Protein AF-A0A139PZC2-F1 (afdb_monomer_lite)

Sequence (50 aa):
MQCHRSFLINPANVVRLDKKEKLLYFPNGGSCMIARYKVREVSEAINNLH

Structure (mmCIF, N/CA/C/O backbone):
data_AF-A0A139PZC2-F1
#
_entry.id   AF-A0A139PZC2-F1
#
loop_
_atom_site.group_PDB
_atom_site.id
_atom_site.type_symbol
_atom_site.label_atom_id
_atom_site.label_alt_id
_atom_site.label_comp_id
_atom_site.label_asym_id
_atom_site.label_entity_id
_atom_site.label_seq_id
_atom_site.pdbx_PDB_ins_code
_atom_site.Cartn_x
_atom_site.Cartn_y
_atom_site.Cartn_z
_atom_site.occup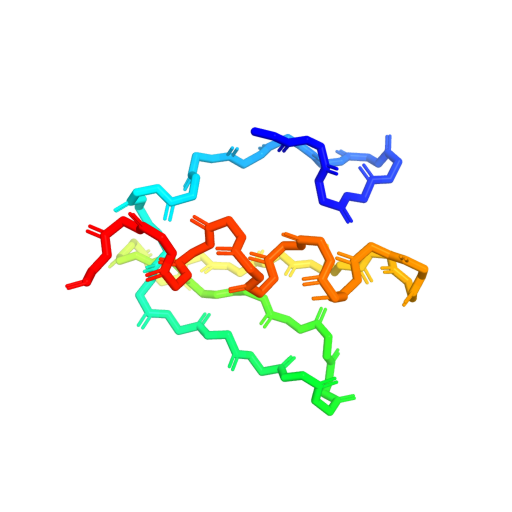ancy
_atom_site.B_iso_or_equiv
_atom_site.auth_seq_id
_atom_site.auth_comp_id
_atom_site.auth_asym_id
_atom_site.auth_atom_id
_atom_site.pdbx_PDB_model_num
ATOM 1 N N . MET A 1 1 ? 2.553 6.100 -6.825 1.00 90.19 1 MET A N 1
ATOM 2 C CA . MET A 1 1 ? 2.843 7.025 -5.704 1.00 90.19 1 MET A CA 1
ATOM 3 C C . MET A 1 1 ? 4.134 6.624 -5.007 1.00 90.19 1 MET A C 1
ATOM 5 O O . MET A 1 1 ? 4.484 5.447 -5.016 1.00 90.19 1 MET A O 1
ATOM 9 N N . GLN A 1 2 ? 4.843 7.572 -4.397 1.00 95.62 2 GLN A N 1
ATOM 10 C CA . GLN A 1 2 ? 6.062 7.272 -3.641 1.00 95.62 2 GLN A CA 1
ATOM 11 C C . GLN A 1 2 ? 5.689 6.874 -2.208 1.00 95.62 2 GLN A C 1
ATOM 13 O O . GLN A 1 2 ? 5.350 7.750 -1.419 1.00 95.62 2 GLN A O 1
ATOM 18 N N . CYS A 1 3 ? 5.764 5.587 -1.854 1.00 95.62 3 CYS A N 1
ATOM 19 C CA . CYS A 1 3 ? 5.442 5.095 -0.503 1.00 95.62 3 CYS A CA 1
ATOM 20 C C . CYS A 1 3 ? 6.640 5.149 0.463 1.00 95.62 3 CYS A C 1
ATOM 22 O O . CYS A 1 3 ? 6.464 5.190 1.680 1.00 95.62 3 CYS A O 1
ATOM 24 N N . HIS A 1 4 ? 7.863 5.195 -0.066 1.00 96.25 4 HIS A N 1
ATOM 25 C CA . HIS A 1 4 ? 9.113 5.302 0.683 1.00 96.25 4 HIS A CA 1
ATOM 26 C C . HIS A 1 4 ? 10.135 6.094 -0.141 1.00 96.25 4 HIS A C 1
ATOM 28 O O . HIS A 1 4 ? 10.016 6.166 -1.361 1.0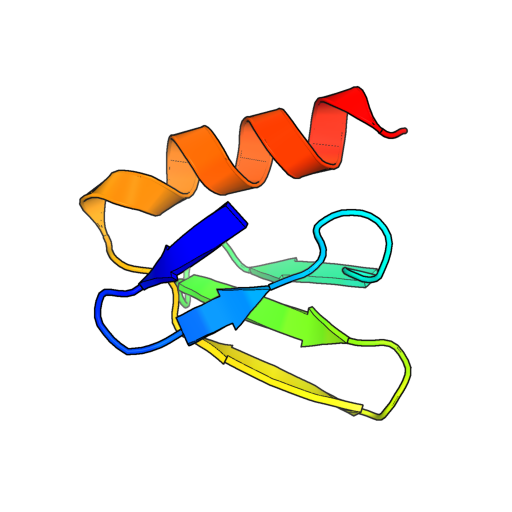0 96.25 4 HIS A O 1
ATOM 34 N N . ARG A 1 5 ? 11.176 6.657 0.489 1.00 94.31 5 ARG A N 1
ATOM 35 C CA . ARG A 1 5 ? 12.213 7.428 -0.232 1.00 94.31 5 ARG A CA 1
ATOM 36 C C . ARG A 1 5 ? 12.878 6.642 -1.371 1.00 94.31 5 ARG A C 1
ATOM 38 O O . ARG A 1 5 ? 13.312 7.240 -2.345 1.00 94.31 5 ARG A O 1
ATOM 45 N N . SER A 1 6 ? 12.924 5.316 -1.242 1.00 95.44 6 SER A N 1
ATOM 46 C CA . SER A 1 6 ? 13.533 4.399 -2.214 1.00 95.44 6 SER A CA 1
ATOM 47 C C . SER A 1 6 ? 12.525 3.687 -3.119 1.00 95.44 6 SER A C 1
ATOM 49 O O . SER A 1 6 ? 12.949 2.920 -3.973 1.00 95.44 6 SER A O 1
ATOM 51 N N . PHE A 1 7 ? 11.213 3.879 -2.925 1.00 94.38 7 PHE A N 1
ATOM 52 C CA . PHE A 1 7 ? 10.201 3.050 -3.584 1.00 94.38 7 PHE A CA 1
ATOM 53 C C . PHE A 1 7 ? 9.038 3.868 -4.152 1.00 94.38 7 PHE A C 1
ATOM 55 O O . PHE A 1 7 ? 8.408 4.679 -3.462 1.00 94.38 7 PHE A O 1
ATOM 62 N N . LEU A 1 8 ? 8.727 3.590 -5.418 1.00 95.31 8 LEU A N 1
ATOM 63 C CA . LEU A 1 8 ? 7.537 4.043 -6.125 1.00 95.31 8 LEU A CA 1
ATOM 64 C C . LEU A 1 8 ? 6.663 2.821 -6.415 1.00 95.31 8 LEU A C 1
ATOM 66 O O . LEU A 1 8 ? 7.154 1.821 -6.930 1.00 95.31 8 LEU A O 1
ATOM 70 N N . ILE A 1 9 ? 5.378 2.901 -6.084 1.00 94.75 9 ILE A N 1
ATOM 71 C CA . ILE A 1 9 ? 4.431 1.792 -6.238 1.00 94.75 9 ILE A CA 1
ATOM 72 C C . ILE A 1 9 ? 3.218 2.210 -7.070 1.00 94.75 9 ILE A C 1
ATOM 74 O O . ILE A 1 9 ? 2.859 3.393 -7.100 1.00 94.75 9 ILE A O 1
ATOM 78 N N . ASN A 1 10 ? 2.561 1.237 -7.699 1.00 94.88 10 ASN A N 1
ATOM 79 C CA . ASN A 1 10 ? 1.220 1.400 -8.256 1.00 94.88 10 ASN A CA 1
ATOM 80 C C . ASN A 1 10 ? 0.176 0.997 -7.193 1.00 94.88 10 ASN A C 1
ATOM 82 O O . ASN A 1 10 ? 0.099 -0.194 -6.888 1.00 94.88 10 ASN A O 1
ATOM 86 N N . PRO A 1 11 ? -0.617 1.933 -6.630 1.00 93.50 11 PRO A N 1
ATOM 87 C CA . PRO A 1 11 ? -1.601 1.616 -5.593 1.00 93.50 11 PRO A CA 1
ATOM 88 C C . PRO A 1 11 ? -2.695 0.646 -6.062 1.00 93.50 11 PRO A C 1
ATOM 90 O O . PRO A 1 11 ? -3.144 -0.165 -5.264 1.00 93.50 11 PRO A O 1
ATOM 93 N N . ALA A 1 12 ? -3.049 0.651 -7.354 1.00 93.94 12 ALA A N 1
ATOM 94 C CA . ALA A 1 12 ? -4.050 -0.262 -7.919 1.00 93.94 12 ALA A CA 1
ATOM 95 C C . ALA A 1 12 ? -3.597 -1.734 -7.944 1.00 93.94 12 ALA A C 1
ATOM 97 O O . ALA A 1 12 ? -4.419 -2.636 -8.029 1.00 93.94 12 ALA A O 1
ATOM 98 N N . ASN A 1 13 ? -2.286 -1.984 -7.849 1.00 93.75 13 ASN A N 1
ATOM 99 C CA . ASN A 1 13 ? -1.720 -3.334 -7.815 1.00 93.75 13 ASN A CA 1
ATOM 100 C C . ASN A 1 13 ? -1.415 -3.804 -6.384 1.00 93.75 13 ASN A C 1
ATOM 102 O O . ASN A 1 13 ? -0.739 -4.816 -6.208 1.00 93.75 13 ASN A O 1
ATOM 106 N N . VAL A 1 14 ? -1.837 -3.070 -5.354 1.00 94.44 14 VAL A N 1
ATOM 107 C CA . VAL A 1 14 ? -1.640 -3.484 -3.962 1.00 94.44 14 VAL A CA 1
ATOM 108 C C . VAL A 1 14 ? -2.789 -4.396 -3.555 1.00 94.44 14 VAL A C 1
ATOM 110 O O . VAL A 1 14 ? -3.942 -3.989 -3.580 1.00 94.44 14 VAL A O 1
ATOM 113 N N . VAL A 1 15 ? -2.471 -5.617 -3.124 1.00 95.00 15 VAL A N 1
ATOM 114 C CA . VAL A 1 15 ? -3.482 -6.589 -2.662 1.00 95.00 15 VAL A CA 1
ATOM 115 C C . VAL A 1 15 ? -3.666 -6.573 -1.151 1.00 95.00 15 VAL A C 1
ATOM 117 O O . VAL A 1 15 ? -4.714 -6.959 -0.642 1.00 95.00 15 VAL A O 1
ATOM 120 N N . ARG A 1 16 ? -2.641 -6.146 -0.405 1.00 93.94 16 ARG A N 1
ATOM 121 C CA . ARG A 1 16 ? -2.690 -6.087 1.056 1.00 93.94 16 ARG A CA 1
ATOM 122 C C . ARG A 1 16 ? -1.762 -5.010 1.596 1.00 93.94 16 ARG A C 1
ATOM 124 O O . ARG A 1 16 ? -0.623 -4.867 1.152 1.00 93.94 16 ARG A O 1
ATOM 131 N N . LEU A 1 17 ? -2.248 -4.311 2.615 1.00 93.62 17 LEU A N 1
ATOM 132 C CA . LEU A 1 17 ? -1.509 -3.331 3.399 1.00 93.62 17 LEU A CA 1
ATOM 133 C C . LEU A 1 17 ? -1.443 -3.793 4.859 1.00 93.62 17 LEU A C 1
ATOM 135 O O . LEU A 1 17 ? -2.476 -3.952 5.506 1.00 93.62 17 LEU A O 1
ATOM 139 N N . ASP A 1 18 ? -0.238 -3.951 5.396 1.00 94.88 18 ASP A N 1
ATOM 140 C CA . ASP A 1 18 ? -0.002 -4.123 6.827 1.00 94.88 18 ASP A CA 1
ATOM 141 C C . ASP A 1 18 ? 0.464 -2.796 7.433 1.00 94.88 18 ASP A C 1
ATOM 143 O O . ASP A 1 18 ? 1.595 -2.353 7.227 1.00 94.88 18 ASP A O 1
ATOM 147 N N . LYS A 1 19 ? -0.421 -2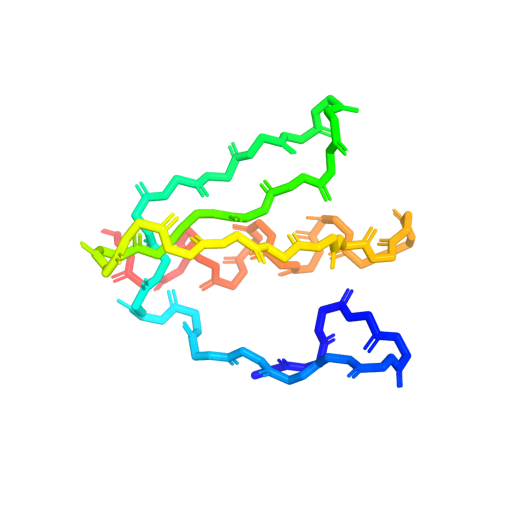.137 8.185 1.00 92.56 19 LYS A N 1
ATOM 148 C CA . LYS A 1 19 ? -0.131 -0.839 8.816 1.00 92.56 19 LYS A CA 1
ATOM 149 C C . LYS A 1 19 ? 0.785 -0.959 10.035 1.00 92.56 19 LYS A C 1
ATOM 151 O O . LYS A 1 19 ? 1.455 0.018 10.372 1.00 92.56 19 LYS A O 1
ATOM 156 N N . LYS A 1 20 ? 0.808 -2.121 10.698 1.00 93.25 20 LYS A N 1
ATOM 157 C CA . LYS A 1 20 ? 1.613 -2.357 11.902 1.00 93.25 20 LYS A CA 1
ATOM 158 C C . LYS A 1 20 ? 3.075 -2.542 11.510 1.00 93.25 20 LYS A C 1
ATOM 160 O O . LYS A 1 20 ? 3.932 -1.793 11.980 1.00 93.25 20 LYS A O 1
ATOM 165 N N . GLU A 1 21 ? 3.313 -3.447 10.566 1.00 95.38 21 GLU A N 1
ATOM 166 C CA . GLU A 1 21 ? 4.646 -3.736 10.025 1.00 95.38 21 GLU A CA 1
ATOM 167 C C . GLU A 1 21 ? 5.069 -2.750 8.922 1.00 95.38 21 GLU A C 1
ATOM 169 O O . GLU A 1 21 ? 6.236 -2.695 8.544 1.00 95.38 21 GLU A O 1
ATOM 174 N N . LYS A 1 22 ? 4.139 -1.911 8.440 1.00 95.81 22 LYS A N 1
ATOM 175 C CA . LYS A 1 22 ? 4.354 -0.888 7.395 1.00 95.81 22 LYS A CA 1
ATOM 176 C C . LYS A 1 22 ? 4.836 -1.525 6.093 1.00 95.81 22 LYS A C 1
ATOM 178 O O . LYS A 1 22 ? 5.746 -1.015 5.438 1.00 95.81 22 LYS A O 1
ATOM 183 N N . LEU A 1 23 ? 4.202 -2.637 5.733 1.00 96.62 23 LEU A N 1
ATOM 184 C CA . LEU A 1 23 ? 4.498 -3.434 4.550 1.00 96.62 23 LEU A CA 1
ATOM 185 C C . LEU A 1 23 ? 3.311 -3.441 3.589 1.00 96.62 23 LEU A C 1
ATOM 187 O O . LEU A 1 23 ? 2.151 -3.541 3.985 1.00 96.62 23 LEU A O 1
ATOM 191 N N . LEU A 1 24 ? 3.629 -3.360 2.307 1.00 95.50 24 LEU A N 1
ATOM 192 C CA . LEU A 1 24 ? 2.715 -3.567 1.193 1.00 95.50 24 LEU A CA 1
ATOM 193 C C . LEU A 1 24 ? 3.005 -4.915 0.561 1.00 95.50 24 LEU A C 1
ATOM 195 O O . LEU A 1 24 ? 4.170 -5.298 0.475 1.00 95.50 24 LEU A O 1
ATOM 199 N N . TYR A 1 25 ? 1.967 -5.567 0.055 1.00 96.56 25 TYR A N 1
ATOM 200 C CA . TYR A 1 25 ? 2.078 -6.805 -0.703 1.00 96.56 25 TYR A CA 1
ATOM 201 C C . TYR A 1 25 ? 1.429 -6.648 -2.077 1.00 96.56 25 TYR A C 1
ATOM 203 O O . TYR A 1 25 ? 0.377 -6.014 -2.220 1.00 96.56 25 TYR A O 1
ATOM 211 N N . PHE A 1 26 ? 2.064 -7.252 -3.074 1.00 95.81 26 PHE A N 1
ATOM 212 C CA . PHE A 1 26 ? 1.672 -7.237 -4.480 1.00 95.81 26 PHE A CA 1
ATOM 213 C C . PHE A 1 26 ? 1.222 -8.638 -4.928 1.00 95.81 26 PHE A C 1
ATOM 215 O O . PHE A 1 26 ? 1.623 -9.635 -4.323 1.00 95.81 26 PHE A O 1
ATOM 222 N N . PRO A 1 27 ? 0.421 -8.754 -6.003 1.00 95.44 27 PRO A N 1
ATOM 223 C CA . PRO A 1 27 ? -0.107 -10.038 -6.472 1.00 95.44 27 PRO A CA 1
ATOM 224 C C . PRO A 1 27 ? 0.983 -11.001 -6.961 1.00 95.44 27 PRO A C 1
ATOM 226 O O . PRO A 1 27 ? 0.775 -12.207 -6.978 1.00 95.44 27 PRO A O 1
ATOM 229 N N . ASN A 1 28 ? 2.164 -10.490 -7.315 1.00 94.69 28 ASN A N 1
ATOM 230 C CA . ASN A 1 28 ? 3.322 -11.299 -7.700 1.00 94.69 28 ASN A CA 1
ATOM 231 C C . ASN A 1 28 ? 4.091 -11.894 -6.500 1.00 94.69 28 ASN A C 1
ATOM 233 O O . ASN A 1 28 ? 5.182 -12.425 -6.686 1.00 94.69 28 ASN A O 1
ATOM 237 N N . GLY A 1 29 ? 3.574 -11.756 -5.274 1.00 94.44 29 GLY A N 1
ATOM 2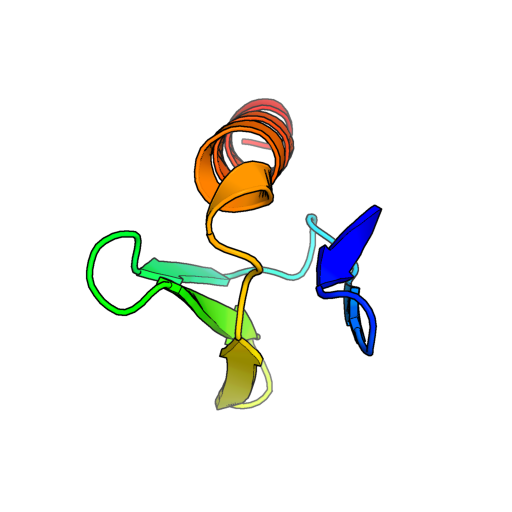38 C CA . GLY A 1 29 ? 4.240 -12.193 -4.043 1.00 94.44 29 GLY A CA 1
ATOM 239 C C . GLY A 1 29 ? 5.319 -11.232 -3.534 1.00 94.44 29 GLY A C 1
ATOM 240 O O . GLY A 1 29 ? 5.879 -11.452 -2.462 1.00 94.44 29 GLY A O 1
ATOM 241 N N . GLY A 1 30 ? 5.602 -10.149 -4.262 1.00 94.88 30 GLY A N 1
ATOM 242 C CA . GLY A 1 30 ? 6.526 -9.110 -3.829 1.00 94.88 30 GLY A CA 1
ATOM 243 C C . GLY A 1 30 ? 5.966 -8.283 -2.675 1.00 94.88 30 GLY A C 1
ATOM 244 O O . GLY A 1 30 ? 4.751 -8.154 -2.497 1.00 94.88 30 GLY A O 1
ATOM 245 N N . SER A 1 31 ? 6.865 -7.664 -1.914 1.00 95.69 31 SER A N 1
ATOM 246 C CA . SER A 1 31 ? 6.503 -6.736 -0.848 1.00 95.69 31 SER A CA 1
ATOM 247 C C . SER A 1 31 ? 7.417 -5.515 -0.812 1.00 95.69 31 SER A C 1
ATOM 249 O O . SER A 1 31 ? 8.505 -5.503 -1.388 1.00 95.69 31 SER A O 1
ATOM 251 N N . CYS A 1 32 ? 6.946 -4.446 -0.174 1.00 95.50 32 CYS A N 1
ATOM 252 C CA . CYS A 1 32 ? 7.679 -3.189 -0.063 1.00 95.50 32 CYS A CA 1
ATOM 253 C C . CYS A 1 32 ? 7.403 -2.502 1.275 1.00 95.50 32 CYS A C 1
ATOM 255 O O . CYS A 1 32 ? 6.262 -2.469 1.735 1.00 95.50 32 CYS A O 1
ATOM 257 N N . MET A 1 33 ? 8.431 -1.893 1.871 1.00 96.44 33 MET A N 1
ATOM 258 C CA . MET A 1 33 ? 8.274 -1.062 3.068 1.00 96.44 33 MET A CA 1
ATOM 259 C C . MET A 1 33 ? 7.672 0.307 2.747 1.00 96.44 33 MET A C 1
ATOM 261 O O . MET A 1 33 ? 7.905 0.879 1.680 1.00 96.44 33 MET A O 1
ATOM 265 N N . ILE A 1 34 ? 6.958 0.865 3.720 1.00 97.12 34 ILE A N 1
ATOM 266 C CA . ILE A 1 34 ? 6.359 2.197 3.676 1.00 97.12 34 ILE A CA 1
ATOM 267 C C . ILE A 1 34 ? 7.086 3.101 4.671 1.00 97.12 34 ILE A C 1
ATOM 269 O O . ILE A 1 34 ? 7.357 2.724 5.814 1.00 97.12 34 ILE A O 1
ATOM 273 N N . ALA A 1 35 ? 7.374 4.336 4.267 1.00 96.75 35 ALA A N 1
ATOM 274 C CA . ALA A 1 35 ? 7.874 5.338 5.196 1.00 96.75 35 ALA A CA 1
ATOM 275 C C . ALA A 1 35 ? 6.824 5.637 6.277 1.00 96.75 35 ALA A C 1
ATOM 277 O O . ALA A 1 35 ? 5.651 5.839 5.973 1.00 96.75 35 ALA A O 1
ATOM 278 N N . ARG A 1 36 ? 7.257 5.744 7.540 1.00 94.69 36 ARG A N 1
ATOM 279 C CA . ARG A 1 36 ? 6.366 5.961 8.700 1.00 94.69 36 ARG A CA 1
ATOM 280 C C . ARG A 1 36 ? 5.348 7.089 8.495 1.00 94.69 36 ARG A C 1
ATOM 282 O O . ARG A 1 36 ? 4.182 6.913 8.820 1.00 94.69 36 ARG A O 1
ATOM 289 N N . TYR A 1 37 ? 5.784 8.213 7.931 1.00 95.50 37 TYR A N 1
ATOM 290 C CA . TYR A 1 37 ? 4.939 9.390 7.717 1.00 95.50 37 TYR A CA 1
ATOM 29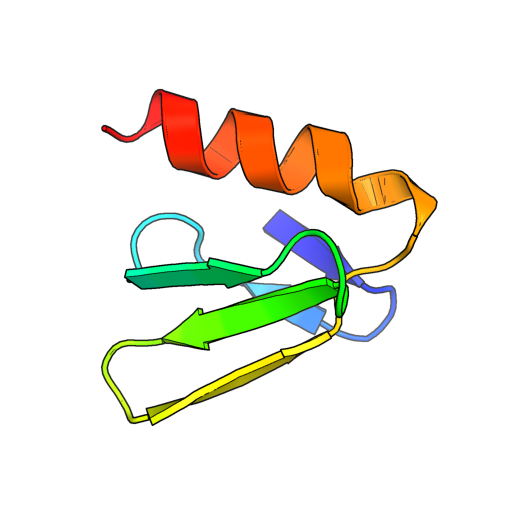1 C C . TYR A 1 37 ? 3.980 9.261 6.519 1.00 95.50 37 TYR A C 1
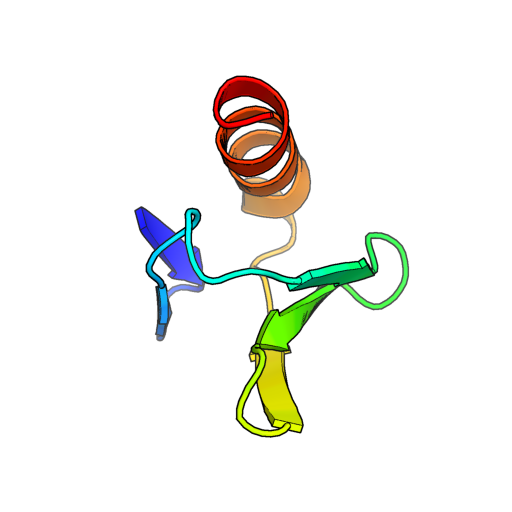ATOM 293 O O . TYR A 1 37 ? 3.026 10.023 6.432 1.00 95.50 37 TYR A O 1
ATOM 301 N N . LYS A 1 38 ? 4.190 8.285 5.624 1.00 95.56 38 LYS A N 1
ATOM 302 C CA . LYS A 1 38 ? 3.351 8.051 4.436 1.00 95.56 38 LYS A CA 1
ATOM 303 C C . LYS A 1 38 ? 2.318 6.942 4.613 1.00 95.56 38 LYS A C 1
ATOM 305 O O . LYS A 1 38 ? 1.523 6.713 3.713 1.00 95.56 38 LYS A O 1
ATOM 310 N N . VAL A 1 39 ? 2.297 6.248 5.754 1.00 95.56 39 VAL A N 1
ATOM 311 C CA . VAL A 1 39 ? 1.365 5.127 5.987 1.00 95.56 39 VAL A CA 1
ATOM 312 C C . VAL A 1 39 ? -0.093 5.564 5.824 1.00 95.56 39 VAL A C 1
ATOM 314 O O . VAL A 1 39 ? -0.878 4.840 5.215 1.00 95.56 39 VAL A O 1
ATOM 317 N N . ARG A 1 40 ? -0.450 6.754 6.332 1.00 95.25 40 ARG A N 1
ATOM 318 C CA . ARG A 1 40 ? -1.814 7.287 6.208 1.00 95.25 40 ARG A CA 1
ATOM 319 C C . ARG A 1 40 ? -2.163 7.599 4.753 1.00 95.25 40 ARG A C 1
ATOM 321 O O . ARG A 1 40 ? -3.143 7.069 4.250 1.00 95.25 40 ARG A O 1
ATOM 328 N N . GLU A 1 41 ? -1.300 8.358 4.079 1.00 95.31 41 GLU A N 1
ATOM 329 C CA . GLU A 1 41 ? -1.445 8.741 2.667 1.00 95.31 41 GLU A CA 1
ATOM 330 C C . GLU A 1 41 ? -1.575 7.515 1.748 1.00 95.31 41 GLU A C 1
ATOM 332 O O . GLU A 1 41 ? -2.473 7.442 0.917 1.00 95.31 41 GLU A O 1
ATOM 337 N N . VAL A 1 42 ? -0.714 6.507 1.932 1.00 95.00 42 VAL A N 1
ATOM 338 C CA . VAL A 1 42 ? -0.750 5.259 1.154 1.00 95.00 42 VAL A CA 1
ATOM 339 C C . VAL A 1 42 ? -2.032 4.475 1.428 1.00 95.00 42 VAL A C 1
ATOM 341 O O . VAL A 1 42 ? -2.628 3.943 0.497 1.00 95.00 42 VAL A O 1
ATOM 344 N N . SER A 1 43 ? -2.486 4.415 2.684 1.00 94.69 43 SER A N 1
ATOM 345 C CA . SER A 1 43 ? -3.745 3.745 3.015 1.00 94.69 43 SER A CA 1
ATOM 346 C C . SER A 1 43 ? -4.954 4.437 2.394 1.00 94.69 43 SER A C 1
ATOM 348 O O . SER A 1 43 ? -5.850 3.744 1.929 1.00 94.69 43 SER A O 1
ATOM 350 N N . GLU A 1 44 ? -5.003 5.767 2.418 1.00 95.38 44 GLU A N 1
ATOM 351 C CA . GLU A 1 44 ? -6.083 6.549 1.809 1.00 95.38 44 GLU A CA 1
ATOM 352 C C . GLU A 1 44 ? -6.089 6.359 0.287 1.00 95.38 44 GLU A C 1
ATOM 354 O O . GLU A 1 44 ? -7.134 6.093 -0.295 1.00 95.38 44 GLU A O 1
ATOM 359 N N . ALA A 1 45 ? -4.915 6.394 -0.352 1.00 93.94 45 ALA A N 1
ATOM 360 C CA . ALA A 1 45 ? -4.786 6.175 -1.789 1.00 93.94 45 ALA A CA 1
ATOM 361 C C . ALA A 1 45 ? -5.268 4.784 -2.234 1.00 93.94 45 ALA A C 1
ATOM 363 O O . ALA A 1 45 ? -5.892 4.672 -3.284 1.00 93.94 45 ALA A O 1
ATOM 364 N N . ILE A 1 46 ? -4.993 3.737 -1.448 1.00 92.94 46 ILE A N 1
ATOM 365 C CA . ILE A 1 46 ? -5.483 2.378 -1.728 1.00 92.94 46 ILE A CA 1
ATOM 366 C C . ILE A 1 46 ? -6.997 2.296 -1.499 1.00 92.94 46 ILE A C 1
ATOM 368 O O . ILE A 1 46 ? -7.704 1.741 -2.332 1.00 92.94 46 ILE A O 1
ATOM 372 N N . ASN A 1 47 ? -7.502 2.881 -0.409 1.00 92.75 47 ASN A N 1
ATOM 373 C CA . ASN A 1 47 ? -8.932 2.869 -0.094 1.00 92.75 47 ASN A CA 1
ATOM 374 C C . ASN A 1 47 ? -9.778 3.644 -1.112 1.00 92.75 47 ASN A C 1
ATOM 376 O O . ASN A 1 47 ? -10.920 3.285 -1.317 1.00 92.75 47 ASN A O 1
ATOM 380 N N . ASN A 1 48 ? -9.248 4.689 -1.749 1.00 93.50 48 ASN A N 1
ATOM 381 C CA . ASN A 1 48 ? -9.991 5.460 -2.754 1.00 93.50 48 ASN A CA 1
ATOM 382 C C . ASN A 1 48 ? -10.112 4.743 -4.113 1.00 93.50 48 ASN A C 1
ATOM 384 O O . ASN A 1 48 ? -10.803 5.237 -5.001 1.00 93.50 48 ASN A O 1
ATOM 388 N N . LEU A 1 49 ? -9.403 3.628 -4.306 1.00 86.25 49 LEU A N 1
ATOM 389 C CA . LEU A 1 49 ? -9.458 2.816 -5.525 1.00 86.25 49 LEU A CA 1
ATOM 390 C C . LEU A 1 49 ? -10.465 1.658 -5.433 1.00 86.25 49 LEU A C 1
ATOM 392 O O . LEU A 1 49 ? -10.728 1.026 -6.456 1.00 86.25 49 LEU A O 1
ATOM 396 N N . HIS A 1 50 ? -10.995 1.379 -4.238 1.00 65.00 50 HIS A N 1
ATOM 397 C CA . HIS A 1 50 ? -11.919 0.284 -3.931 1.00 65.00 50 HIS A CA 1
ATOM 398 C C . HIS A 1 50 ? -13.210 0.824 -3.318 1.00 65.00 50 HIS A C 1
ATOM 400 O O . HIS A 1 50 ? -14.277 0.266 -3.652 1.00 65.00 50 HIS A O 1
#

Secondary structure (DSSP, 8-state):
-EEETTEE--GGG--EEETTTTEEE-TTS-EEE--GGGHHHHHHHHHTT-

InterPro domains:
  IPR007492 LytTR DNA-binding domain [PF04397] (1-46)
  IPR007492 LytTR DNA-binding domain [PS50930] (1-48)

Organism: Streptococcus mitis (NCBI:txid28037)

Foldseek 3Di:
DAQDPPDDDDLQQFPDADLVQQKTAGPVRDIDHGDNVCSVVSVVVNVVND

pLDDT: mean 94.07, std 4.49, range [65.0, 97.12]

Radius of gyration: 9.55 Å; chains: 1; bounding box: 26×22×20 Å